Protein AF-A0A0G0FUE6-F1 (afdb_monomer)

Nearest PDB structures (foldseek):
  6ghc-assembly1_A  TM=8.600E-01  e=6.138E-05  Escherichia coli K-12
  5zmm-assembly1_A  TM=7.714E-01  e=4.578E-02  Streptomyces coelicolor A3(2)
  5zmm-assembly1_F  TM=7.722E-01  e=7.905E-02  Streptomyces coelicolor A3(2)
  5zmm-assembly1_D  TM=7.718E-01  e=9.483E-02  Streptomyces coelicolor A3(2)
  5zmm-assembly1_E  TM=7.776E-01  e=1.138E-01  Streptomyces coelicolor A3(2)

Secondary structure (DSSP, 8-state):
----TTHHHHHHT--PPPPP------PPPP-HHHHHHHHHHTTT-BTTTBTTT--B-TTSPBP-EEEESS-GGGT--SSGGGEEEE-HHHHHHHHHS-EE---GGG-BTTEEEEEETTEEEEEE--HHHHHHHSS-------

Structure (mmCIF, N/CA/C/O backbone):
data_AF-A0A0G0FUE6-F1
#
_entry.id   AF-A0A0G0FUE6-F1
#
loop_
_atom_site.group_PDB
_atom_site.id
_atom_site.type_symbol
_atom_site.label_atom_id
_atom_site.label_alt_id
_atom_site.label_comp_id
_atom_site.label_asym_id
_atom_site.label_entity_id
_atom_site.label_seq_id
_atom_site.pdbx_PDB_ins_code
_atom_site.Cartn_x
_atom_site.Cartn_y
_atom_site.Cartn_z
_atom_site.occupancy
_atom_site.B_iso_or_equiv
_atom_site.auth_seq_id
_atom_site.auth_comp_id
_atom_site.auth_asym_id
_atom_site.auth_atom_id
_atom_site.pdbx_PDB_model_num
ATOM 1 N N . SER A 1 1 ? -6.411 -45.065 -16.011 1.00 49.81 1 SER A N 1
ATOM 2 C CA . SER A 1 1 ? -4.968 -44.820 -16.168 1.00 49.81 1 SER A CA 1
ATOM 3 C C . SER A 1 1 ? -4.684 -43.441 -15.616 1.00 49.81 1 SER A C 1
ATOM 5 O O . SER A 1 1 ? -5.013 -42.465 -16.281 1.00 49.81 1 SER A O 1
ATOM 7 N N . GLU A 1 2 ? -4.200 -43.347 -14.380 1.00 57.97 2 GLU A N 1
ATOM 8 C CA . GLU A 1 2 ? -3.714 -42.079 -13.825 1.00 57.97 2 GLU A CA 1
ATOM 9 C C . GLU A 1 2 ? -2.474 -41.660 -14.617 1.00 57.97 2 GLU A C 1
ATOM 11 O O . GLU A 1 2 ? -1.510 -42.415 -14.715 1.00 57.97 2 GLU A O 1
ATOM 16 N N . ARG A 1 3 ? -2.515 -40.485 -15.247 1.00 58.69 3 ARG A N 1
ATOM 17 C CA . ARG A 1 3 ? -1.293 -39.830 -15.717 1.00 58.69 3 ARG A CA 1
ATOM 18 C C . ARG A 1 3 ? -0.655 -39.193 -14.490 1.00 58.69 3 ARG A C 1
ATOM 20 O O . ARG A 1 3 ? -1.275 -38.329 -13.876 1.00 58.69 3 ARG A O 1
ATOM 27 N N . ILE A 1 4 ? 0.537 -39.644 -14.117 1.00 66.00 4 ILE A N 1
ATOM 28 C CA . ILE A 1 4 ? 1.297 -39.044 -13.020 1.00 66.00 4 ILE A CA 1
ATOM 29 C C . ILE A 1 4 ? 1.782 -37.673 -13.505 1.00 66.00 4 ILE A C 1
ATOM 31 O O . ILE A 1 4 ? 2.532 -37.586 -14.472 1.00 66.00 4 ILE A O 1
ATOM 35 N N . LEU A 1 5 ? 1.285 -36.609 -12.865 1.00 70.75 5 LEU A N 1
ATOM 36 C CA . LEU A 1 5 ? 1.342 -35.216 -13.335 1.00 70.75 5 LEU A CA 1
ATOM 37 C C . LEU A 1 5 ? 2.761 -34.618 -13.427 1.00 70.75 5 LEU A C 1
ATOM 39 O O . LEU A 1 5 ? 2.909 -33.533 -13.973 1.00 70.75 5 LEU A O 1
ATOM 43 N N . PHE A 1 6 ? 3.767 -35.302 -12.877 1.00 74.06 6 PHE A N 1
ATOM 44 C CA . PHE A 1 6 ? 5.117 -34.769 -12.656 1.00 74.06 6 PHE A CA 1
ATOM 45 C C . PHE A 1 6 ? 6.240 -35.694 -13.152 1.00 74.06 6 PHE A C 1
ATOM 47 O O . PHE A 1 6 ? 7.406 -35.389 -12.933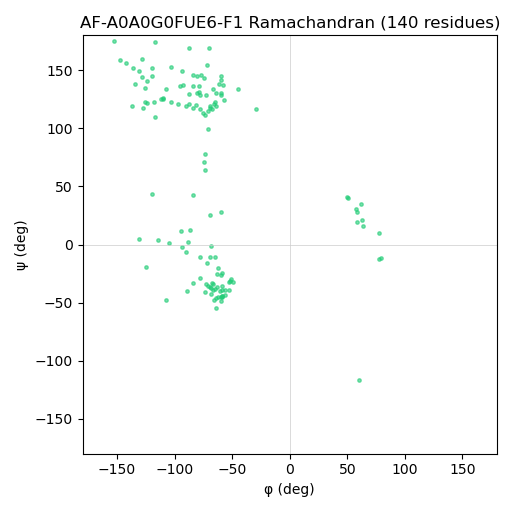 1.00 74.06 6 PHE A O 1
ATOM 54 N N . ASN A 1 7 ? 5.920 -36.818 -13.810 1.00 72.56 7 ASN A N 1
ATOM 55 C CA . ASN A 1 7 ? 6.953 -37.767 -14.248 1.00 72.56 7 ASN A CA 1
ATOM 56 C C . ASN A 1 7 ? 7.949 -37.129 -15.228 1.00 72.56 7 ASN A C 1
ATOM 58 O O . ASN A 1 7 ? 9.144 -37.360 -15.118 1.00 72.56 7 ASN A O 1
ATOM 62 N N . GLU A 1 8 ? 7.468 -36.300 -16.154 1.00 67.94 8 GLU A N 1
ATOM 63 C CA . GLU A 1 8 ? 8.323 -35.626 -17.138 1.00 67.94 8 GLU A CA 1
ATOM 64 C C . GLU A 1 8 ? 9.227 -34.564 -16.482 1.00 67.94 8 GLU A C 1
ATOM 66 O O . GLU A 1 8 ? 10.391 -34.437 -16.853 1.00 67.94 8 GLU A O 1
ATOM 71 N N . ASP A 1 9 ? 8.733 -33.846 -15.465 1.00 70.06 9 ASP A N 1
ATOM 72 C CA . ASP A 1 9 ? 9.518 -32.847 -14.725 1.00 70.06 9 ASP A CA 1
ATOM 73 C C . ASP A 1 9 ? 10.632 -33.503 -13.889 1.00 70.06 9 ASP A C 1
ATOM 75 O O . ASP A 1 9 ? 11.739 -32.967 -13.817 1.00 70.06 9 ASP A O 1
ATOM 79 N N . GLU A 1 10 ? 10.369 -34.673 -13.290 1.00 70.50 10 GLU A N 1
ATOM 80 C CA . GLU A 1 10 ? 11.389 -35.435 -12.552 1.00 70.50 10 GLU A CA 1
ATOM 81 C C . GLU A 1 10 ? 12.421 -36.095 -13.478 1.00 70.50 10 GLU A C 1
ATOM 83 O O . GLU A 1 10 ? 13.600 -36.143 -13.134 1.00 70.50 10 GLU A O 1
ATOM 88 N N . GLU A 1 11 ? 12.026 -36.538 -14.675 1.00 66.44 11 GLU A N 1
ATOM 89 C CA . GLU A 1 11 ? 12.964 -37.053 -15.684 1.00 66.44 11 GLU A CA 1
ATOM 90 C C . GLU A 1 11 ? 13.888 -35.952 -16.244 1.00 66.44 11 GLU A C 1
ATOM 92 O O . GLU A 1 11 ? 15.056 -36.209 -16.558 1.00 66.44 11 GLU A O 1
ATOM 97 N N . ILE A 1 12 ? 13.393 -34.711 -16.345 1.00 64.06 12 ILE A N 1
ATOM 98 C CA . ILE A 1 12 ? 14.175 -33.534 -16.765 1.00 64.06 12 ILE A CA 1
ATOM 99 C C . ILE A 1 12 ? 15.062 -33.010 -15.631 1.00 64.06 12 ILE A C 1
ATOM 101 O O . ILE A 1 12 ? 16.149 -32.497 -15.908 1.00 64.06 12 ILE A O 1
ATOM 105 N N . ALA A 1 13 ? 14.664 -33.193 -14.368 1.00 61.88 13 ALA A N 1
ATOM 106 C CA . ALA A 1 13 ? 15.470 -32.900 -13.180 1.00 61.88 13 ALA A CA 1
ATOM 107 C C . ALA A 1 13 ? 16.671 -33.853 -13.000 1.00 61.88 13 ALA A C 1
ATOM 109 O O . ALA A 1 13 ? 17.162 -34.038 -11.889 1.00 61.88 13 ALA A O 1
ATOM 110 N N . ASN A 1 14 ? 17.168 -34.439 -14.095 1.00 58.06 14 ASN A N 1
ATOM 111 C CA . ASN A 1 14 ? 18.504 -35.008 -14.176 1.00 58.06 14 ASN A CA 1
ATOM 112 C C . ASN A 1 14 ? 19.489 -34.013 -13.544 1.00 58.06 14 ASN A C 1
ATOM 114 O O . ASN A 1 14 ? 19.420 -32.823 -13.858 1.00 58.06 14 ASN A O 1
ATOM 118 N N . ASP A 1 15 ? 20.386 -34.510 -12.686 1.00 62.31 15 ASP A N 1
ATOM 119 C CA . ASP A 1 15 ? 21.395 -33.797 -11.873 1.00 62.31 15 ASP A CA 1
ATOM 120 C C . ASP A 1 15 ? 22.426 -32.971 -12.690 1.00 62.31 15 ASP A C 1
ATOM 122 O O . ASP A 1 15 ? 23.580 -32.780 -12.293 1.00 62.31 15 ASP A O 1
ATOM 126 N N . ALA A 1 16 ? 22.049 -32.493 -13.875 1.00 62.91 16 ALA A N 1
ATOM 127 C CA . ALA A 1 16 ? 22.829 -31.625 -14.720 1.00 62.91 16 ALA A CA 1
ATOM 128 C C . ALA A 1 16 ? 23.146 -30.320 -13.968 1.00 62.91 16 ALA A C 1
ATOM 130 O O . ALA A 1 16 ? 22.253 -29.679 -13.403 1.00 62.91 16 ALA A O 1
ATOM 131 N N . PRO A 1 17 ? 24.420 -29.898 -13.955 1.00 66.44 17 PRO A N 1
ATOM 132 C CA . PRO A 1 17 ? 24.814 -28.667 -13.293 1.00 66.44 17 PRO A CA 1
ATOM 133 C C . PRO A 1 17 ? 24.098 -27.475 -13.936 1.00 66.44 17 PRO A C 1
ATOM 135 O O . PRO A 1 17 ? 23.975 -27.391 -15.158 1.00 66.44 17 PRO A O 1
ATOM 138 N N . ALA A 1 18 ? 23.630 -26.545 -13.103 1.00 70.12 18 ALA A N 1
ATOM 139 C CA . ALA A 1 18 ? 22.955 -25.340 -13.566 1.00 70.12 18 ALA A CA 1
ATOM 140 C C . ALA A 1 18 ? 23.855 -24.547 -14.533 1.00 70.12 18 ALA A C 1
ATOM 142 O O . ALA A 1 18 ? 24.970 -24.168 -14.176 1.00 70.12 18 ALA A O 1
ATOM 143 N N . GLU A 1 19 ? 23.364 -24.272 -15.746 1.00 75.69 19 GLU A N 1
ATOM 144 C CA . GLU A 1 19 ? 24.035 -23.363 -16.681 1.00 75.69 19 GLU A CA 1
ATOM 145 C C . GLU A 1 19 ? 24.072 -21.942 -16.101 1.00 75.69 19 GLU A C 1
ATOM 147 O O . GLU A 1 19 ? 23.034 -21.309 -15.882 1.00 75.69 19 GLU A O 1
ATOM 152 N N . GLU A 1 20 ? 25.275 -21.408 -15.900 1.00 71.88 20 GLU A N 1
ATOM 153 C CA . GLU A 1 20 ? 25.472 -20.019 -15.503 1.00 71.88 20 GLU A CA 1
ATOM 154 C C . GLU A 1 20 ? 25.384 -19.104 -16.736 1.00 71.88 20 GLU A C 1
ATOM 156 O O . GLU A 1 20 ? 26.141 -19.246 -17.696 1.00 71.88 20 GLU A O 1
ATOM 161 N N . LYS A 1 21 ? 24.437 -18.156 -16.730 1.00 77.31 21 LYS A N 1
ATOM 162 C CA . LYS A 1 21 ? 24.294 -17.129 -17.777 1.00 77.31 21 LYS A CA 1
ATOM 163 C C . LYS A 1 21 ? 24.485 -15.744 -17.175 1.00 77.31 21 LYS A C 1
ATOM 165 O O . LYS A 1 21 ? 23.738 -15.341 -16.282 1.00 77.31 21 LYS A O 1
ATOM 170 N N . GLU A 1 22 ? 25.443 -14.986 -17.702 1.00 74.56 22 GLU A N 1
ATOM 171 C CA . GLU A 1 22 ? 25.631 -13.584 -17.330 1.00 74.56 22 GLU A CA 1
ATOM 172 C C . GLU A 1 22 ? 24.521 -12.704 -17.929 1.00 74.56 22 GLU A C 1
ATOM 174 O O . GLU A 1 22 ? 24.243 -12.727 -19.128 1.00 74.56 22 GLU A O 1
ATOM 179 N N . MET A 1 23 ? 23.879 -11.893 -17.083 1.00 69.75 23 MET A N 1
ATOM 180 C CA . MET A 1 23 ? 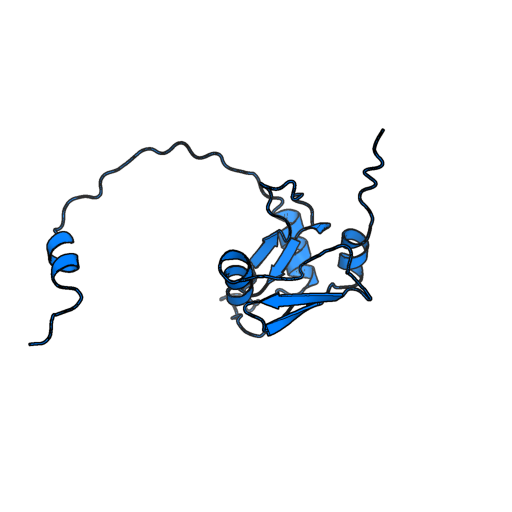22.823 -10.958 -17.479 1.00 69.75 23 MET A CA 1
ATOM 181 C C . MET A 1 23 ? 23.159 -9.553 -16.976 1.00 69.75 23 MET A C 1
ATOM 183 O O . MET A 1 23 ? 23.152 -9.296 -15.770 1.00 69.75 23 MET A O 1
ATOM 187 N N . MET A 1 24 ? 23.353 -8.600 -17.891 1.00 60.78 24 MET A N 1
ATOM 188 C CA . MET A 1 24 ? 23.437 -7.185 -17.522 1.00 60.78 24 MET A CA 1
ATOM 189 C C . MET A 1 24 ? 22.069 -6.678 -17.048 1.00 60.78 24 MET A C 1
ATOM 191 O O . MET A 1 24 ? 21.098 -6.644 -17.807 1.00 60.78 24 MET A O 1
ATOM 195 N N . ARG A 1 25 ? 21.980 -6.257 -15.781 1.00 61.97 25 ARG A N 1
ATOM 196 C CA . ARG A 1 25 ? 20.755 -5.702 -15.181 1.00 61.97 25 ARG A CA 1
ATOM 197 C C . ARG A 1 25 ? 20.901 -4.206 -14.924 1.00 61.97 25 ARG A C 1
ATOM 199 O O . ARG A 1 25 ? 21.795 -3.772 -14.206 1.00 61.97 25 ARG A O 1
ATOM 206 N N . LYS A 1 26 ? 19.961 -3.408 -15.441 1.00 62.66 26 LYS A N 1
ATOM 207 C CA . LYS A 1 26 ? 19.795 -2.007 -15.025 1.00 62.66 26 LYS A CA 1
ATOM 208 C C . LYS A 1 26 ? 19.156 -1.967 -13.636 1.00 62.66 26 LYS A C 1
ATOM 210 O O . LYS A 1 26 ? 17.984 -2.310 -13.482 1.00 62.66 26 LYS A O 1
ATOM 215 N N . VAL A 1 27 ? 19.911 -1.530 -12.631 1.00 60.34 27 VAL A N 1
ATOM 216 C CA . VAL A 1 27 ? 19.407 -1.342 -11.264 1.00 60.34 27 VAL A CA 1
ATOM 217 C C . VAL A 1 27 ? 18.813 0.059 -11.135 1.00 60.34 27 VAL A C 1
ATOM 219 O O . VAL A 1 27 ? 19.497 1.055 -11.346 1.00 60.34 27 VAL A O 1
ATOM 222 N N . ARG A 1 28 ? 17.528 0.151 -10.780 1.00 60.78 28 ARG A N 1
AT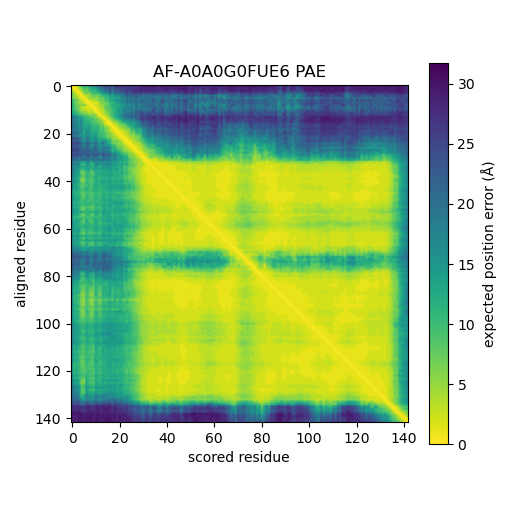OM 223 C CA . ARG A 1 28 ? 16.895 1.424 -10.404 1.00 60.78 28 ARG A CA 1
ATOM 224 C C . ARG A 1 28 ? 17.049 1.628 -8.899 1.00 60.78 28 ARG A C 1
ATOM 226 O O . ARG A 1 28 ? 16.554 0.813 -8.120 1.00 60.78 28 ARG A O 1
ATOM 233 N N . ILE A 1 29 ? 17.722 2.703 -8.494 1.00 63.12 29 ILE A N 1
ATOM 234 C CA . ILE A 1 29 ? 17.827 3.097 -7.084 1.00 63.12 29 ILE A CA 1
ATOM 235 C C . ILE A 1 29 ? 16.445 3.566 -6.631 1.00 63.12 29 ILE A C 1
ATOM 237 O O . ILE A 1 29 ? 15.901 4.507 -7.199 1.00 63.12 29 ILE A O 1
ATOM 241 N N . ARG A 1 30 ? 15.873 2.883 -5.635 1.00 70.38 30 ARG A N 1
ATOM 242 C CA . ARG A 1 30 ? 14.580 3.243 -5.040 1.00 70.38 30 ARG A CA 1
ATOM 243 C C . ARG A 1 30 ? 14.774 4.131 -3.815 1.00 70.38 30 ARG A C 1
ATOM 245 O O . ARG A 1 30 ? 15.720 3.934 -3.048 1.00 70.38 30 ARG A O 1
ATOM 252 N N . ASN A 1 31 ? 13.827 5.021 -3.551 1.00 75.12 31 ASN A N 1
ATOM 253 C CA . ASN A 1 31 ? 13.763 5.875 -2.374 1.00 75.12 31 ASN A CA 1
ATOM 254 C C . ASN A 1 31 ? 13.345 5.058 -1.144 1.00 75.12 31 ASN A C 1
ATOM 256 O O . ASN A 1 31 ? 12.243 5.160 -0.596 1.00 75.12 31 ASN A O 1
ATOM 260 N N . THR A 1 32 ? 14.261 4.205 -0.695 1.00 81.19 32 THR A N 1
ATOM 261 C CA . THR A 1 32 ? 14.066 3.316 0.456 1.00 81.19 32 THR A CA 1
ATOM 262 C C . THR A 1 32 ? 13.762 4.090 1.740 1.00 81.19 32 THR A C 1
ATOM 264 O O . THR A 1 32 ? 13.068 3.575 2.618 1.00 81.19 32 THR A O 1
ATOM 267 N N . ASN A 1 33 ? 14.216 5.341 1.842 1.00 88.06 33 ASN A N 1
ATOM 268 C CA . ASN A 1 33 ? 13.937 6.219 2.973 1.00 88.06 33 ASN A CA 1
ATOM 269 C C . ASN A 1 33 ? 12.462 6.631 3.040 1.00 88.06 33 ASN A C 1
ATOM 271 O O . ASN A 1 33 ? 11.883 6.588 4.127 1.00 88.06 33 ASN A O 1
ATOM 275 N N . ALA A 1 34 ? 11.838 6.975 1.907 1.00 90.00 34 ALA A N 1
ATOM 276 C CA . ALA A 1 34 ? 10.404 7.265 1.855 1.00 90.00 34 ALA A CA 1
ATOM 277 C C . ALA A 1 34 ? 9.584 6.051 2.314 1.00 90.00 34 ALA A C 1
ATOM 279 O O . ALA A 1 34 ? 8.765 6.169 3.224 1.00 90.00 34 ALA A O 1
ATOM 280 N N . VAL A 1 35 ? 9.887 4.861 1.783 1.00 92.88 35 VAL A N 1
ATOM 281 C CA . VAL A 1 35 ? 9.207 3.614 2.173 1.00 92.88 35 VAL A CA 1
ATOM 282 C C . VAL A 1 35 ? 9.364 3.332 3.669 1.00 92.88 35 VAL A C 1
ATOM 284 O O . VAL A 1 35 ? 8.384 3.005 4.333 1.00 92.88 35 VAL A O 1
ATOM 287 N N . LYS A 1 36 ? 10.570 3.478 4.237 1.00 94.38 36 LYS A N 1
ATOM 288 C CA . LYS A 1 36 ? 10.805 3.282 5.681 1.00 94.38 36 LYS A CA 1
ATOM 289 C C . LYS A 1 36 ? 9.974 4.244 6.536 1.00 94.38 36 LYS A C 1
ATOM 291 O O . LYS A 1 36 ? 9.368 3.810 7.517 1.00 94.38 36 LYS A O 1
ATOM 296 N N . LYS A 1 37 ? 9.924 5.529 6.164 1.00 95.50 37 LYS A N 1
ATOM 297 C CA . LYS A 1 37 ? 9.123 6.548 6.864 1.00 95.50 37 LYS A CA 1
ATOM 298 C C . LYS A 1 37 ? 7.632 6.223 6.799 1.00 95.50 37 LYS A C 1
ATOM 300 O O . LYS A 1 37 ? 6.971 6.246 7.832 1.00 95.50 37 LYS A O 1
ATOM 305 N N . LEU A 1 38 ? 7.130 5.839 5.627 1.00 96.75 38 LEU A N 1
ATOM 306 C CA . LEU A 1 38 ? 5.735 5.437 5.453 1.00 96.75 38 LEU A CA 1
ATOM 307 C C . LEU A 1 38 ? 5.406 4.171 6.253 1.00 96.75 38 LEU A C 1
ATOM 309 O O . LEU A 1 38 ? 4.434 4.159 6.998 1.00 96.75 38 LEU A O 1
ATOM 313 N N . LYS A 1 39 ? 6.250 3.135 6.212 1.00 96.88 39 LYS A N 1
ATOM 314 C CA . LYS A 1 39 ? 6.061 1.930 7.040 1.00 96.88 39 LYS A CA 1
ATOM 315 C C . LYS A 1 39 ? 5.973 2.251 8.530 1.00 96.88 39 LYS A C 1
ATOM 317 O O . LYS A 1 39 ? 5.162 1.647 9.228 1.00 96.88 39 LYS A O 1
ATOM 322 N N . LYS A 1 40 ? 6.779 3.203 9.015 1.00 96.94 40 LYS A N 1
ATOM 323 C CA . LYS A 1 40 ? 6.693 3.697 10.395 1.00 96.94 40 LYS A CA 1
ATOM 324 C C . LYS A 1 40 ? 5.367 4.422 10.645 1.00 96.94 40 LYS A C 1
ATOM 326 O O . LYS A 1 40 ? 4.708 4.098 11.625 1.00 96.94 40 LYS A O 1
ATOM 331 N N . LEU A 1 41 ? 4.970 5.336 9.755 1.00 97.62 41 LEU A N 1
ATOM 332 C CA . LEU A 1 41 ? 3.724 6.106 9.855 1.00 97.62 41 LEU A CA 1
ATOM 333 C C . LEU A 1 41 ? 2.484 5.206 9.952 1.00 97.62 41 LEU A C 1
ATOM 335 O O . LEU A 1 41 ? 1.617 5.439 10.783 1.00 97.62 41 LEU A O 1
ATOM 339 N N . TYR A 1 42 ? 2.427 4.148 9.144 1.00 97.56 42 TYR A N 1
ATOM 340 C CA . TYR A 1 42 ? 1.303 3.207 9.130 1.00 97.56 42 TYR A CA 1
ATOM 341 C C . TYR A 1 42 ? 1.447 2.057 10.135 1.00 97.56 42 TYR A C 1
ATOM 343 O O . TYR A 1 42 ? 0.618 1.150 10.149 1.00 97.56 42 TYR A O 1
ATOM 351 N N . GLY A 1 43 ? 2.510 2.022 10.948 1.00 96.50 43 GLY A N 1
ATOM 352 C CA . GLY A 1 43 ? 2.767 0.903 11.862 1.00 96.50 43 GLY A CA 1
ATOM 353 C C . GLY A 1 43 ? 2.872 -0.454 11.152 1.00 96.50 43 GLY A C 1
ATOM 354 O O . GLY A 1 43 ? 2.517 -1.480 11.725 1.00 96.50 43 GLY A O 1
ATOM 355 N N . ASN A 1 44 ? 3.341 -0.463 9.899 1.00 97.19 44 ASN A N 1
ATOM 356 C CA . ASN A 1 44 ? 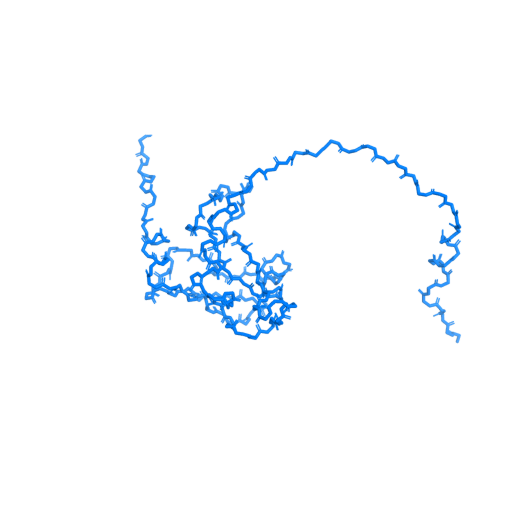3.321 -1.603 8.973 1.00 97.19 44 ASN A CA 1
ATOM 357 C C . ASN A 1 44 ? 1.922 -2.187 8.674 1.00 97.19 44 ASN A C 1
ATOM 359 O O . ASN A 1 44 ? 1.837 -3.320 8.204 1.00 97.19 44 ASN A O 1
ATOM 363 N N . LYS A 1 45 ? 0.837 -1.448 8.917 1.00 97.19 45 LYS A N 1
ATOM 364 C CA . LYS A 1 45 ? -0.516 -1.862 8.529 1.00 97.19 45 LYS A CA 1
ATOM 365 C C . LYS A 1 45 ? -0.792 -1.485 7.075 1.00 97.19 45 LYS A C 1
ATOM 367 O O . LYS A 1 45 ? -0.320 -0.458 6.586 1.00 97.19 45 LYS A O 1
ATOM 372 N N . CYS A 1 46 ? -1.557 -2.326 6.390 1.00 98.00 46 CYS A N 1
ATOM 373 C CA . CYS A 1 46 ? -2.022 -2.079 5.034 1.00 98.00 46 CYS A CA 1
ATOM 374 C C . CYS A 1 46 ? -3.001 -0.898 5.020 1.00 98.00 46 CYS A C 1
ATOM 376 O O . CYS A 1 46 ? -3.936 -0.856 5.818 1.00 98.00 46 CYS A O 1
ATOM 378 N N . GLN A 1 47 ? -2.829 0.028 4.078 1.00 98.38 47 GLN A N 1
ATOM 379 C CA . GLN A 1 47 ? -3.731 1.173 3.899 1.00 98.38 47 GLN A CA 1
ATOM 380 C C . GLN 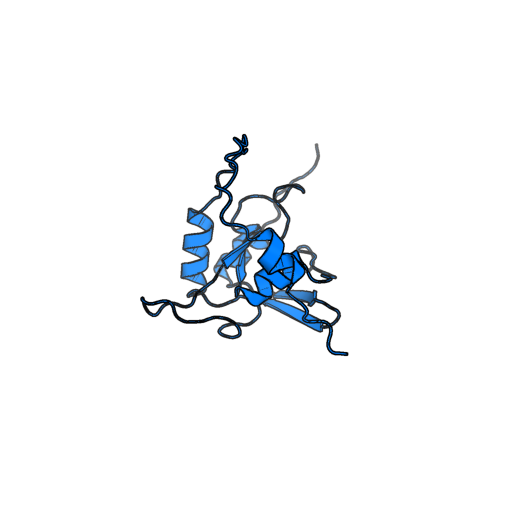A 1 47 ? -5.124 0.801 3.365 1.00 98.38 47 GLN A C 1
ATOM 382 O O . GLN A 1 47 ? -6.009 1.654 3.353 1.00 98.38 47 GLN A O 1
ATOM 387 N N . ILE A 1 48 ? -5.307 -0.443 2.910 1.00 98.06 48 ILE A N 1
ATOM 388 C CA . ILE A 1 48 ? -6.579 -0.964 2.391 1.00 98.06 48 ILE A CA 1
ATOM 389 C C . ILE A 1 48 ? -7.210 -1.946 3.387 1.00 98.06 48 ILE A C 1
ATOM 391 O O . ILE A 1 48 ? -8.388 -1.844 3.700 1.00 98.06 48 ILE A O 1
ATOM 395 N N . THR A 1 49 ? -6.426 -2.896 3.907 1.00 97.44 49 THR A N 1
ATOM 396 C CA . THR A 1 49 ? -6.944 -4.033 4.693 1.00 97.44 49 THR A CA 1
ATOM 397 C C . THR A 1 49 ? -6.504 -4.031 6.160 1.00 97.44 49 THR A C 1
ATOM 399 O O . THR A 1 49 ? -6.785 -4.975 6.898 1.00 97.44 49 THR A O 1
ATOM 402 N N . GLY A 1 50 ? -5.778 -3.001 6.608 1.00 96.50 50 GLY A N 1
ATOM 403 C CA . GLY A 1 50 ? -5.243 -2.931 7.966 1.00 96.50 50 GLY A CA 1
ATOM 404 C C . GLY A 1 50 ? -4.297 -4.096 8.274 1.00 96.50 50 GLY A C 1
ATOM 405 O O . GLY A 1 50 ? -3.232 -4.222 7.670 1.00 96.50 50 GLY A O 1
ATOM 406 N N . GLU A 1 51 ? -4.676 -4.937 9.235 1.00 95.81 51 GLU A N 1
ATOM 407 C CA . GLU A 1 51 ? -3.900 -6.112 9.669 1.00 95.81 51 GLU A CA 1
ATOM 408 C C . GLU A 1 51 ? -4.305 -7.408 8.943 1.00 95.81 51 GLU A C 1
ATOM 410 O O . GLU A 1 51 ? -3.692 -8.453 9.153 1.00 95.81 51 GLU A O 1
ATOM 415 N N . GLN A 1 52 ? -5.307 -7.364 8.060 1.00 95.81 52 GLN A N 1
ATOM 416 C CA . GLN A 1 52 ? -5.685 -8.538 7.276 1.00 95.81 52 GLN A CA 1
ATOM 417 C C . GLN A 1 52 ? -4.660 -8.817 6.169 1.00 95.81 52 GLN A C 1
ATOM 419 O O . GLN A 1 52 ? -4.133 -7.897 5.530 1.00 95.81 52 GLN A O 1
ATOM 424 N N . TYR A 1 53 ? -4.421 -10.109 5.924 1.00 95.00 53 TYR A N 1
ATOM 425 C CA . TYR A 1 53 ? -3.488 -10.635 4.918 1.00 95.00 53 TYR A CA 1
ATOM 426 C C . TYR A 1 53 ? -2.016 -10.252 5.142 1.00 95.00 53 TYR A C 1
ATOM 428 O O . TYR A 1 53 ? -1.207 -10.290 4.215 1.00 95.00 53 TYR A O 1
ATOM 436 N N . THR A 1 54 ? -1.659 -9.888 6.376 1.00 94.44 54 THR A N 1
ATOM 437 C CA . THR A 1 54 ? -0.273 -9.732 6.832 1.00 94.44 54 THR A CA 1
ATOM 438 C C . THR A 1 54 ? 0.046 -10.728 7.954 1.00 94.44 54 THR A C 1
ATOM 440 O O . THR A 1 54 ? -0.813 -11.475 8.414 1.00 94.44 54 THR A O 1
ATOM 443 N N . PHE A 1 55 ? 1.307 -10.768 8.375 1.00 96.06 55 PHE A N 1
ATOM 444 C CA . PHE A 1 55 ? 1.826 -11.599 9.453 1.00 96.06 55 PHE A CA 1
ATOM 445 C C . PHE A 1 55 ? 2.886 -10.823 10.243 1.00 96.06 55 PHE A C 1
ATOM 447 O O . PHE A 1 55 ? 3.513 -9.894 9.725 1.00 96.06 55 PHE A O 1
ATOM 454 N N . LYS A 1 56 ? 3.113 -11.196 11.506 1.00 96.62 56 LYS A N 1
ATOM 455 C CA . LYS A 1 56 ? 4.199 -10.623 12.311 1.00 96.62 56 LYS A CA 1
ATOM 456 C C . LYS A 1 56 ? 5.526 -11.269 11.932 1.00 96.62 56 LYS A C 1
ATOM 458 O O . LYS A 1 56 ? 5.657 -12.489 11.889 1.00 96.62 56 LYS A O 1
ATOM 463 N N . LYS A 1 57 ? 6.535 -10.440 11.687 1.00 95.94 57 LYS A N 1
ATOM 464 C CA . LYS A 1 57 ? 7.928 -10.873 11.556 1.00 95.94 57 LYS A CA 1
ATOM 465 C C . LYS A 1 57 ? 8.463 -11.308 12.924 1.00 95.94 57 LYS A C 1
ATOM 467 O O . LYS A 1 57 ? 7.892 -10.978 13.960 1.00 95.94 57 LYS A O 1
ATOM 472 N N . ARG A 1 58 ? 9.644 -11.937 12.933 1.00 96.62 58 ARG A N 1
ATOM 473 C CA . ARG A 1 58 ? 10.367 -12.337 14.160 1.00 96.62 58 ARG A CA 1
ATOM 474 C C . ARG A 1 58 ? 10.544 -11.201 15.178 1.00 96.62 58 ARG A C 1
ATOM 476 O O . ARG A 1 58 ? 10.572 -11.453 16.370 1.00 96.62 58 ARG A O 1
ATOM 483 N N . ASN A 1 59 ? 10.627 -9.952 14.718 1.00 93.62 59 ASN A N 1
ATOM 484 C CA . ASN A 1 59 ? 10.756 -8.768 15.573 1.00 93.62 59 ASN A CA 1
ATOM 485 C C . ASN A 1 59 ? 9.408 -8.193 16.067 1.00 93.62 59 ASN A C 1
ATOM 487 O O . ASN A 1 59 ? 9.362 -7.049 16.514 1.00 93.62 59 ASN A O 1
ATOM 491 N N . GLY A 1 60 ? 8.302 -8.926 15.906 1.00 93.56 60 GLY A N 1
ATOM 492 C CA . GLY A 1 60 ? 6.962 -8.543 16.363 1.00 93.56 60 GLY A CA 1
ATOM 493 C C . GLY A 1 60 ? 6.216 -7.537 15.476 1.00 93.56 60 GLY A C 1
ATOM 494 O O . GLY A 1 60 ? 5.010 -7.365 15.644 1.00 93.56 60 GLY A O 1
ATOM 495 N N . GLN A 1 61 ? 6.884 -6.896 14.512 1.00 93.38 61 GLN A N 1
ATOM 496 C CA . GLN A 1 61 ? 6.248 -5.952 13.587 1.00 93.38 61 GLN A CA 1
ATOM 497 C C . GLN A 1 61 ? 5.537 -6.681 12.445 1.00 93.38 61 GLN A C 1
ATOM 499 O O . GLN A 1 61 ? 6.069 -7.660 11.919 1.00 93.38 61 GLN A O 1
ATOM 504 N N . TYR A 1 62 ? 4.408 -6.145 11.979 1.00 96.56 62 TYR A N 1
ATOM 505 C CA . TYR A 1 62 ? 3.754 -6.639 10.768 1.00 96.56 62 TYR A CA 1
ATOM 506 C C . TYR A 1 62 ? 4.664 -6.543 9.535 1.00 96.56 62 TYR A C 1
ATOM 508 O O . TYR A 1 62 ? 5.493 -5.632 9.400 1.00 96.56 62 TYR A O 1
ATOM 516 N N . TYR A 1 63 ? 4.534 -7.514 8.637 1.00 97.06 63 TYR A N 1
ATOM 517 C CA . TYR A 1 63 ? 5.152 -7.484 7.321 1.00 97.06 63 TYR A CA 1
ATOM 518 C C . TYR A 1 63 ? 4.313 -6.617 6.376 1.00 97.06 63 TYR A C 1
ATOM 520 O O . TYR A 1 63 ? 3.101 -6.772 6.267 1.00 97.06 63 TYR A O 1
ATOM 528 N N . SER A 1 64 ? 4.955 -5.694 5.673 1.00 97.62 64 SER A N 1
ATOM 529 C CA . SER A 1 64 ? 4.287 -4.835 4.696 1.00 97.62 64 SER A CA 1
ATOM 530 C C . SER A 1 64 ? 5.227 -4.507 3.552 1.00 97.62 64 SER A C 1
ATOM 532 O O . SER A 1 64 ? 6.457 -4.558 3.698 1.00 97.62 64 SER A O 1
ATOM 534 N N . GLU A 1 65 ? 4.660 -4.127 2.418 1.00 96.81 65 GLU A N 1
ATOM 535 C CA . GLU A 1 65 ? 5.386 -3.813 1.195 1.00 96.81 65 GLU A CA 1
ATOM 536 C C . GLU A 1 65 ? 5.026 -2.399 0.737 1.00 96.81 65 GLU A C 1
ATOM 538 O O . GLU A 1 65 ? 3.893 -1.953 0.890 1.00 96.81 65 GLU A O 1
ATOM 543 N N . GLY A 1 66 ? 6.026 -1.661 0.251 1.00 95.12 66 GLY A N 1
ATOM 544 C CA . GLY A 1 66 ? 5.795 -0.370 -0.390 1.00 95.12 66 GLY A CA 1
ATOM 545 C C . GLY A 1 66 ? 5.528 -0.599 -1.871 1.00 95.12 66 GLY A C 1
ATOM 546 O O . GLY A 1 66 ? 6.328 -1.278 -2.516 1.00 95.12 66 GLY A O 1
ATOM 547 N N . HIS A 1 67 ? 4.445 -0.030 -2.385 1.00 93.38 67 HIS A N 1
ATOM 548 C CA . HIS A 1 67 ? 4.026 -0.166 -3.775 1.00 93.38 67 HIS A CA 1
ATOM 549 C C . HIS A 1 67 ? 3.842 1.208 -4.415 1.00 93.38 67 HIS A C 1
ATOM 551 O O . HIS A 1 67 ? 3.228 2.083 -3.807 1.00 93.38 67 HIS A O 1
ATOM 557 N N . HIS A 1 68 ? 4.360 1.392 -5.629 1.00 91.06 68 HIS A N 1
ATOM 558 C CA . HIS A 1 68 ? 4.140 2.603 -6.418 1.00 91.06 68 HIS A CA 1
ATOM 559 C C . HIS A 1 68 ? 2.811 2.497 -7.178 1.00 91.06 68 HIS A C 1
ATOM 561 O O . HIS A 1 68 ? 2.697 1.620 -8.025 1.00 91.06 68 HIS A O 1
ATOM 567 N N . LEU A 1 69 ? 1.838 3.378 -6.908 1.00 86.88 69 LEU A N 1
ATOM 568 C CA . LEU A 1 69 ? 0.507 3.352 -7.544 1.00 86.88 69 LEU A CA 1
ATOM 569 C C . LEU A 1 69 ? 0.575 3.615 -9.056 1.00 86.88 69 LEU A C 1
ATOM 571 O O . LEU A 1 69 ? -0.146 2.998 -9.832 1.00 86.88 69 LEU A O 1
ATOM 575 N N . ILE A 1 70 ? 1.461 4.519 -9.473 1.00 82.50 70 ILE A N 1
ATOM 576 C CA . ILE A 1 70 ? 1.845 4.727 -10.868 1.00 82.50 70 ILE A CA 1
ATOM 577 C C . ILE A 1 70 ? 3.212 4.081 -11.065 1.00 82.50 70 ILE A C 1
ATOM 579 O O . ILE A 1 70 ? 4.184 4.432 -10.391 1.00 82.50 70 ILE A O 1
ATOM 583 N N . GLU A 1 71 ? 3.307 3.150 -12.008 1.00 76.75 71 GLU A N 1
ATOM 584 C CA . GLU A 1 71 ? 4.559 2.464 -12.313 1.00 76.75 71 GLU A CA 1
ATOM 585 C C . GLU A 1 71 ? 5.664 3.457 -12.705 1.00 76.75 71 GLU A C 1
ATOM 587 O O . GLU A 1 71 ? 5.463 4.351 -13.528 1.00 76.75 71 GLU A O 1
ATOM 592 N N . LEU A 1 72 ? 6.882 3.244 -12.198 1.00 70.19 72 LEU A N 1
ATOM 593 C CA . LEU A 1 72 ? 8.044 4.081 -12.538 1.00 70.19 72 LEU A CA 1
ATOM 594 C C . LEU A 1 72 ? 8.353 4.101 -14.049 1.00 70.19 72 LEU A C 1
ATOM 596 O O . LEU A 1 72 ? 8.976 5.031 -14.542 1.00 70.19 72 LEU A O 1
ATOM 600 N N . GLY A 1 73 ? 7.950 3.062 -14.793 1.00 63.72 73 GLY A N 1
ATOM 601 C CA . GLY A 1 73 ? 8.085 3.005 -16.255 1.00 63.72 73 GLY A CA 1
ATOM 602 C C . GLY A 1 73 ? 7.038 3.819 -17.027 1.00 63.72 73 GLY A C 1
ATOM 603 O O . GLY A 1 73 ? 7.201 3.998 -18.227 1.00 63.72 73 GLY A O 1
ATOM 604 N N . LYS A 1 74 ? 5.993 4.311 -16.350 1.00 63.94 74 LYS A N 1
ATOM 605 C CA . LYS A 1 7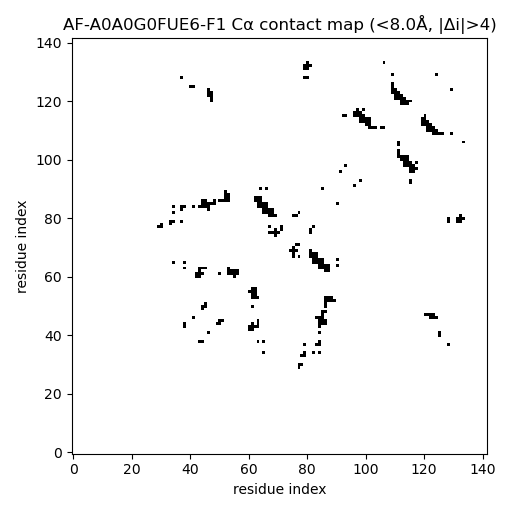4 ? 4.871 5.082 -16.910 1.00 63.94 74 LYS A CA 1
ATOM 606 C C . LYS A 1 74 ? 4.791 6.478 -16.274 1.00 63.94 74 LYS A C 1
ATOM 608 O O . LYS A 1 74 ? 3.719 6.931 -15.891 1.00 63.94 74 LYS A O 1
ATOM 613 N N . ASN A 1 75 ? 5.940 7.139 -16.111 1.00 67.62 75 ASN A N 1
ATOM 614 C CA . ASN A 1 75 ? 6.087 8.458 -15.467 1.00 67.62 75 ASN A CA 1
ATOM 615 C C . ASN A 1 75 ? 5.711 8.514 -13.972 1.00 67.62 75 ASN A C 1
ATOM 617 O O . ASN A 1 75 ? 5.551 9.598 -13.411 1.00 67.62 75 ASN A O 1
ATOM 621 N N . GLY A 1 76 ? 5.606 7.368 -13.293 1.00 68.00 76 GLY A N 1
ATOM 622 C CA . GLY A 1 76 ? 5.454 7.335 -11.843 1.00 68.00 76 GLY A CA 1
ATOM 623 C C . GLY A 1 76 ? 6.686 7.905 -11.142 1.00 68.00 76 GLY A C 1
ATOM 624 O O . GLY A 1 76 ? 7.813 7.501 -11.423 1.00 68.00 76 GLY A O 1
ATOM 625 N N . SER A 1 77 ? 6.484 8.830 -10.203 1.00 73.56 77 SER A N 1
ATOM 626 C CA . SER A 1 77 ? 7.585 9.352 -9.388 1.00 73.56 77 SER A CA 1
ATOM 627 C C . SER A 1 77 ? 7.976 8.357 -8.291 1.00 73.56 77 SER A C 1
ATOM 629 O O . SER A 1 77 ? 7.122 7.688 -7.708 1.00 73.56 77 SER A O 1
ATOM 631 N N . ASP A 1 78 ? 9.262 8.297 -7.944 1.00 79.31 78 ASP A N 1
ATOM 632 C CA . ASP A 1 78 ? 9.755 7.566 -6.765 1.00 79.31 78 ASP A CA 1
ATOM 633 C C . ASP A 1 78 ? 9.637 8.418 -5.482 1.00 79.31 78 ASP A C 1
ATOM 635 O O . ASP A 1 78 ? 10.546 8.544 -4.656 1.00 79.31 78 ASP A O 1
ATOM 639 N N . SER A 1 79 ? 8.492 9.090 -5.366 1.00 84.31 79 SER A N 1
ATOM 640 C CA . SER A 1 79 ? 8.131 9.985 -4.272 1.00 84.31 79 SER A CA 1
ATOM 641 C C . SER A 1 79 ? 7.158 9.294 -3.329 1.00 84.31 79 SER A C 1
ATOM 643 O O . SER A 1 79 ? 6.354 8.470 -3.760 1.00 84.31 79 SER A O 1
ATOM 645 N N . ALA A 1 80 ? 7.151 9.699 -2.055 1.00 86.12 80 ALA A N 1
ATOM 646 C CA . ALA A 1 80 ? 6.142 9.252 -1.091 1.00 86.12 80 ALA A CA 1
ATOM 647 C C . ALA A 1 80 ? 4.708 9.460 -1.618 1.00 86.12 80 ALA A C 1
ATOM 649 O O . ALA A 1 80 ? 3.853 8.624 -1.374 1.00 86.12 80 ALA A O 1
ATOM 650 N N . ARG A 1 81 ? 4.485 10.501 -2.438 1.00 87.31 81 ARG A N 1
ATOM 651 C CA . ARG A 1 81 ? 3.202 10.808 -3.104 1.00 87.31 81 ARG A CA 1
ATOM 652 C C . ARG A 1 81 ? 2.614 9.643 -3.890 1.00 87.31 81 ARG A C 1
ATOM 654 O O . ARG A 1 81 ? 1.403 9.532 -4.013 1.00 87.31 81 ARG A O 1
ATOM 661 N N . ASN A 1 82 ? 3.486 8.816 -4.449 1.00 89.94 82 ASN A N 1
ATOM 662 C CA . ASN A 1 82 ? 3.121 7.716 -5.321 1.00 89.94 82 ASN A CA 1
ATOM 663 C C . ASN A 1 82 ? 3.236 6.360 -4.611 1.00 89.94 82 ASN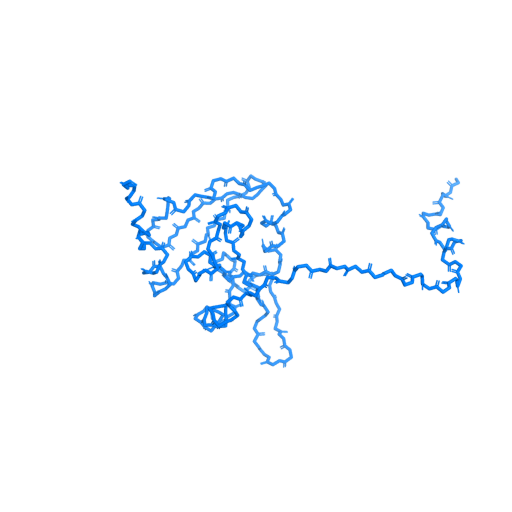 A C 1
ATOM 665 O O . ASN A 1 82 ? 3.021 5.338 -5.243 1.00 89.94 82 ASN A O 1
ATOM 669 N N . ILE A 1 83 ? 3.608 6.316 -3.327 1.00 93.44 83 ILE A N 1
ATOM 670 C CA . ILE A 1 83 ? 3.871 5.066 -2.607 1.00 93.44 83 ILE A CA 1
ATOM 671 C C . ILE A 1 83 ? 2.749 4.795 -1.610 1.00 93.44 83 ILE A C 1
ATOM 673 O O . ILE A 1 83 ? 2.410 5.658 -0.812 1.00 93.44 83 ILE A O 1
ATOM 677 N N . VAL A 1 84 ? 2.242 3.566 -1.578 1.00 96.25 84 VAL A N 1
ATOM 678 C CA . VAL A 1 84 ? 1.340 3.070 -0.527 1.00 96.25 84 VAL A CA 1
ATOM 679 C C . VAL A 1 84 ? 1.947 1.882 0.208 1.00 96.25 84 VAL A C 1
ATOM 681 O O . VAL A 1 84 ? 2.762 1.142 -0.346 1.00 96.25 84 VAL A O 1
ATOM 684 N N . ILE A 1 85 ? 1.560 1.705 1.472 1.00 97.81 85 ILE A N 1
ATOM 685 C CA . ILE A 1 85 ? 1.952 0.561 2.301 1.00 97.81 85 ILE A CA 1
ATOM 686 C C . ILE A 1 85 ? 0.843 -0.485 2.279 1.00 97.81 85 ILE A C 1
ATOM 688 O O . ILE A 1 85 ? -0.288 -0.212 2.685 1.00 97.81 85 ILE A O 1
ATOM 692 N N . LEU A 1 86 ? 1.180 -1.688 1.819 1.00 98.25 86 LEU A N 1
ATOM 693 C CA . LEU A 1 86 ? 0.228 -2.760 1.546 1.00 98.25 86 LEU A CA 1
ATOM 694 C C . LEU A 1 86 ? 0.621 -4.073 2.223 1.00 98.25 86 LEU A C 1
ATOM 696 O O . LEU A 1 86 ? 1.783 -4.303 2.571 1.00 98.25 86 LEU A O 1
ATOM 700 N N . SER A 1 87 ? -0.369 -4.948 2.380 1.00 97.94 87 SER A N 1
ATOM 701 C CA . SER A 1 87 ? -0.147 -6.365 2.654 1.00 97.94 87 SER A CA 1
ATOM 702 C C . SER A 1 87 ? 0.400 -7.068 1.401 1.00 97.94 87 SER A C 1
ATOM 704 O O . SER A 1 87 ? 0.132 -6.614 0.282 1.00 97.94 87 SER A O 1
ATOM 706 N N . PRO A 1 88 ? 1.144 -8.180 1.553 1.00 97.31 88 PRO A N 1
ATOM 707 C CA . PRO A 1 88 ? 1.717 -8.902 0.414 1.00 97.31 88 PRO A CA 1
ATOM 708 C C . PRO A 1 88 ? 0.651 -9.378 -0.583 1.00 97.31 88 PRO A C 1
ATOM 710 O O . PRO A 1 88 ? 0.871 -9.323 -1.791 1.00 97.31 88 PRO A O 1
ATOM 713 N N . LEU A 1 89 ? -0.530 -9.783 -0.099 1.00 97.75 89 LEU A N 1
ATOM 714 C CA . LEU A 1 89 ? -1.630 -10.197 -0.970 1.00 97.75 89 LEU A CA 1
ATOM 715 C C . LEU A 1 89 ? -2.127 -9.039 -1.842 1.00 97.75 89 LEU A C 1
ATOM 717 O O . LEU A 1 89 ? -2.135 -9.157 -3.064 1.00 97.75 89 LEU A O 1
ATOM 721 N N . ILE A 1 90 ? -2.493 -7.907 -1.232 1.00 97.88 90 ILE A N 1
ATOM 722 C CA . ILE A 1 90 ? -3.021 -6.755 -1.976 1.00 97.88 90 ILE A CA 1
ATOM 723 C C . ILE A 1 90 ? -1.966 -6.195 -2.931 1.00 97.88 90 ILE A C 1
ATOM 725 O O . ILE A 1 90 ? -2.292 -5.827 -4.056 1.00 97.88 90 ILE A O 1
ATOM 729 N N . HIS A 1 91 ? -0.692 -6.193 -2.532 1.00 97.38 91 HIS A N 1
ATOM 730 C CA . HIS A 1 91 ? 0.389 -5.776 -3.419 1.00 97.38 91 HIS A CA 1
ATOM 731 C C . HIS A 1 91 ? 0.458 -6.635 -4.690 1.00 97.38 91 HIS A C 1
ATOM 733 O O . HIS A 1 91 ? 0.578 -6.103 -5.792 1.00 97.38 91 HIS A O 1
ATOM 739 N N . ARG A 1 92 ? 0.340 -7.962 -4.562 1.00 97.31 92 ARG A N 1
ATOM 740 C CA . ARG A 1 92 ? 0.328 -8.862 -5.723 1.00 97.31 92 ARG A CA 1
ATOM 741 C C . ARG A 1 92 ? -0.954 -8.743 -6.534 1.00 97.31 92 ARG A C 1
ATOM 743 O O . ARG A 1 92 ? -0.881 -8.769 -7.757 1.00 97.31 92 ARG A O 1
ATOM 750 N N . MET A 1 93 ? -2.094 -8.525 -5.889 1.00 97.44 93 MET A N 1
ATOM 751 C CA . MET A 1 93 ? -3.346 -8.240 -6.587 1.00 97.44 93 MET A CA 1
ATOM 752 C C . MET A 1 93 ? -3.227 -6.991 -7.468 1.00 97.44 93 MET A C 1
ATOM 754 O O . MET A 1 93 ? -3.600 -7.052 -8.631 1.00 97.44 93 MET A O 1
ATOM 758 N N . LEU A 1 94 ? -2.620 -5.903 -6.986 1.00 95.19 94 LEU A N 1
ATOM 759 C CA . LEU A 1 94 ? -2.404 -4.708 -7.814 1.00 95.19 94 LEU A CA 1
ATOM 760 C C . LEU A 1 94 ? -1.482 -4.948 -9.021 1.00 95.19 94 LEU A C 1
ATOM 762 O O . LEU A 1 94 ? -1.585 -4.232 -10.010 1.00 95.19 94 LEU A O 1
ATOM 766 N N . HIS A 1 95 ? -0.589 -5.938 -8.952 1.00 93.31 95 HIS A N 1
ATOM 767 C CA . HIS A 1 95 ? 0.295 -6.288 -10.064 1.00 93.31 95 HIS A CA 1
ATOM 768 C C . HIS A 1 95 ? -0.338 -7.222 -11.099 1.00 93.31 95 HIS A C 1
ATOM 770 O O . HIS A 1 95 ? 0.034 -7.147 -12.267 1.00 93.31 95 HIS A O 1
ATOM 776 N N . TYR A 1 96 ? -1.221 -8.129 -10.676 1.00 95.69 96 TYR A N 1
ATOM 777 C CA . TYR A 1 96 ? -1.637 -9.267 -11.506 1.00 95.69 96 TYR A CA 1
ATOM 778 C C . TYR A 1 96 ? -3.148 -9.397 -11.712 1.00 95.69 96 TYR A C 1
ATOM 780 O O . TYR A 1 96 ? -3.568 -10.102 -12.626 1.00 95.69 96 TYR A O 1
ATOM 788 N N . ALA A 1 97 ? -3.970 -8.772 -10.871 1.00 96.81 97 ALA A N 1
ATOM 789 C CA . ALA A 1 97 ? -5.421 -8.813 -11.004 1.00 96.81 97 ALA A CA 1
ATOM 790 C C . ALA A 1 97 ? -5.930 -7.697 -11.930 1.00 96.81 97 ALA A C 1
ATOM 792 O O . ALA A 1 97 ? -5.197 -6.770 -12.279 1.00 96.81 97 ALA A O 1
ATOM 793 N N . ASN A 1 98 ? -7.210 -7.763 -12.301 1.00 97.00 98 ASN A N 1
ATOM 794 C CA . ASN A 1 98 ? -7.849 -6.684 -13.045 1.00 97.00 98 ASN A CA 1
ATOM 795 C C . ASN A 1 98 ? -8.151 -5.512 -12.097 1.00 97.00 98 ASN A C 1
ATOM 797 O O . ASN A 1 98 ? -8.976 -5.655 -11.192 1.00 97.00 98 ASN A O 1
ATOM 801 N N . VAL A 1 99 ? -7.477 -4.376 -12.290 1.00 95.62 99 VAL A N 1
ATOM 802 C CA . VAL A 1 99 ? -7.616 -3.175 -11.455 1.00 95.62 99 VAL A CA 1
ATOM 803 C C . VAL A 1 99 ? -8.314 -2.073 -12.241 1.00 95.62 99 VAL A C 1
ATOM 805 O O . VAL A 1 99 ? -7.845 -1.659 -13.298 1.00 95.62 99 VAL A O 1
ATOM 808 N N . GLU A 1 100 ? -9.405 -1.547 -11.690 1.00 96.25 100 GLU A N 1
ATOM 809 C CA . GLU A 1 100 ? -10.227 -0.518 -12.329 1.00 96.25 100 GLU A CA 1
ATOM 810 C C . GLU A 1 100 ? -10.457 0.668 -11.389 1.00 96.25 100 GLU A C 1
ATOM 812 O O . GLU A 1 100 ? -10.636 0.504 -10.183 1.00 96.25 100 GLU A O 1
ATOM 817 N N . GLY A 1 101 ? -10.497 1.884 -11.939 1.00 92.25 101 GLY A N 1
ATOM 818 C CA . GLY A 1 101 ? -10.871 3.086 -11.185 1.00 92.25 101 GLY A CA 1
ATOM 819 C C . GLY A 1 101 ? -9.794 3.657 -10.255 1.00 92.25 101 GLY A C 1
ATOM 820 O O . GLY A 1 101 ? -10.095 4.567 -9.488 1.00 92.25 101 GLY A O 1
ATOM 821 N N . LEU A 1 102 ? -8.547 3.179 -10.332 1.00 91.38 102 LEU A N 1
ATOM 822 C CA . LEU A 1 102 ? -7.413 3.724 -9.580 1.00 91.38 102 LEU A CA 1
ATOM 823 C C . LEU A 1 102 ? -6.954 5.078 -10.170 1.00 91.38 102 LEU A C 1
ATOM 825 O O . LEU A 1 102 ? -5.970 5.153 -10.901 1.00 91.38 102 LEU A O 1
ATOM 829 N N . ASP A 1 103 ? -7.691 6.149 -9.869 1.00 89.56 103 ASP A N 1
ATOM 830 C CA . ASP A 1 103 ? -7.425 7.516 -10.337 1.00 89.56 103 ASP A CA 1
ATOM 831 C C . ASP A 1 103 ? -7.130 8.450 -9.155 1.00 89.56 103 ASP A C 1
ATOM 833 O O . ASP A 1 103 ? -8.020 8.798 -8.380 1.00 89.56 103 ASP A O 1
ATOM 837 N N . LEU A 1 104 ? -5.875 8.891 -9.031 1.00 86.62 104 LEU A N 1
ATOM 838 C CA . LEU A 1 104 ? -5.429 9.753 -7.929 1.00 86.62 104 LEU A CA 1
ATOM 839 C C . LEU A 1 104 ? -6.139 11.116 -7.900 1.00 86.62 104 LEU A C 1
ATOM 841 O O . LEU A 1 104 ? -6.175 11.754 -6.850 1.00 86.62 104 LEU A O 1
ATOM 845 N N . LYS A 1 105 ? -6.740 11.561 -9.012 1.00 87.12 105 LYS A N 1
ATOM 846 C CA . LYS A 1 105 ? -7.532 12.803 -9.049 1.00 87.12 105 LYS A CA 1
ATOM 847 C C . LYS A 1 105 ? -8.868 12.673 -8.316 1.00 87.12 105 LYS A C 1
ATOM 849 O O . LYS A 1 105 ? -9.485 13.685 -8.003 1.00 87.12 105 LYS A O 1
ATOM 854 N N . LYS A 1 106 ? -9.313 11.445 -8.036 1.00 90.75 106 LYS A N 1
ATOM 855 C CA . LYS A 1 106 ? -10.567 11.145 -7.326 1.00 90.75 106 LYS A CA 1
ATOM 856 C C . LYS A 1 106 ? -10.375 10.949 -5.823 1.00 90.75 106 LYS A C 1
ATOM 858 O O . LYS A 1 106 ? -11.281 10.459 -5.154 1.00 90.75 106 LYS A O 1
ATOM 863 N N . ILE A 1 107 ? -9.204 11.298 -5.283 1.00 91.19 107 ILE A N 1
ATOM 864 C CA . ILE A 1 107 ? -8.983 11.264 -3.838 1.00 91.19 107 ILE A CA 1
ATOM 865 C C . ILE A 1 107 ? -9.898 12.298 -3.173 1.00 91.19 107 ILE A C 1
ATOM 867 O O . ILE A 1 107 ? -9.813 13.490 -3.459 1.00 91.19 107 ILE A O 1
ATOM 871 N N . MET A 1 108 ? -10.739 11.837 -2.252 1.00 92.31 108 MET A N 1
ATOM 872 C CA . MET A 1 108 ? -11.635 12.661 -1.440 1.00 92.31 108 MET A CA 1
ATOM 873 C C . MET A 1 108 ? -11.556 12.205 0.012 1.00 92.31 108 MET A C 1
ATOM 875 O O . MET A 1 108 ? -11.482 11.008 0.273 1.00 92.31 108 MET A O 1
ATOM 879 N N . ASP A 1 109 ? -11.523 13.141 0.961 1.00 94.06 109 ASP A N 1
ATOM 880 C CA . ASP A 1 109 ? -11.441 12.846 2.402 1.00 94.06 109 ASP A CA 1
ATOM 881 C C . ASP A 1 109 ? -10.330 11.845 2.767 1.00 94.06 109 ASP A C 1
ATOM 883 O O . ASP A 1 109 ? -10.501 10.943 3.590 1.00 94.06 109 ASP A O 1
ATOM 887 N N . ASN A 1 110 ? -9.165 12.003 2.128 1.00 95.12 110 ASN A N 1
ATOM 888 C CA . ASN A 1 110 ? -8.004 11.116 2.257 1.00 95.12 110 ASN A CA 1
ATOM 889 C C . ASN A 1 110 ? -8.295 9.656 1.873 1.00 95.12 110 ASN A C 1
ATOM 891 O O . ASN A 1 110 ? -7.647 8.742 2.390 1.00 95.12 110 ASN A O 1
ATOM 895 N N . LYS A 1 111 ? -9.263 9.421 0.985 1.00 96.69 111 LYS A N 1
ATOM 896 C CA . LYS A 1 111 ? -9.670 8.097 0.519 1.00 96.69 111 LYS A CA 1
ATOM 897 C C . LYS A 1 111 ? -9.753 8.037 -0.999 1.00 96.69 111 LYS A C 1
ATOM 899 O O . LYS A 1 111 ? -10.074 9.023 -1.652 1.00 96.69 111 LYS A O 1
ATOM 904 N N . LEU A 1 112 ? -9.482 6.857 -1.547 1.00 96.06 112 LEU A N 1
ATOM 905 C CA . LEU A 1 112 ? -9.685 6.533 -2.958 1.00 96.06 112 LEU A CA 1
ATOM 906 C C . LEU A 1 112 ? -10.299 5.150 -3.046 1.00 96.06 112 LEU A C 1
ATOM 908 O O . LEU A 1 112 ? -9.685 4.171 -2.617 1.00 96.06 112 LEU A O 1
ATOM 912 N N . THR A 1 113 ? -11.488 5.086 -3.625 1.00 97.69 113 THR A N 1
ATOM 913 C CA . THR A 1 113 ? -12.176 3.834 -3.906 1.00 97.69 113 THR A CA 1
ATOM 914 C C . THR A 1 113 ? -11.893 3.394 -5.334 1.00 97.69 113 THR A C 1
ATOM 916 O O . THR A 1 113 ? -11.902 4.202 -6.261 1.00 97.69 113 THR A O 1
ATOM 919 N N . PHE A 1 114 ? -11.622 2.107 -5.499 1.00 97.06 114 PHE A N 1
ATOM 920 C CA . PHE A 1 114 ? -11.290 1.468 -6.766 1.00 97.06 114 PHE A CA 1
ATOM 921 C C . PHE A 1 114 ? -11.712 -0.005 -6.702 1.00 97.06 114 PHE A C 1
ATOM 923 O O . PHE A 1 114 ? -12.169 -0.480 -5.659 1.00 97.06 114 PHE A O 1
ATOM 930 N N . LYS A 1 115 ? -11.583 -0.741 -7.806 1.00 98.19 115 LYS A N 1
ATOM 931 C CA . LYS A 1 115 ? -11.962 -2.155 -7.863 1.00 98.19 115 LYS A CA 1
ATOM 932 C C . LYS A 1 115 ? -10.783 -3.046 -8.206 1.00 98.19 115 LYS A C 1
ATOM 934 O O . LYS A 1 115 ? -9.941 -2.682 -9.024 1.00 98.19 115 LYS A O 1
ATOM 939 N N . ILE A 1 116 ? -10.772 -4.235 -7.611 1.00 97.62 116 ILE A N 1
ATOM 940 C CA . ILE A 1 116 ? -9.913 -5.349 -8.004 1.00 97.62 116 ILE A CA 1
ATOM 941 C C . ILE A 1 116 ? -10.812 -6.551 -8.290 1.00 97.62 116 ILE A C 1
ATOM 943 O O . ILE A 1 116 ? -11.569 -6.967 -7.416 1.00 97.62 116 ILE A O 1
ATOM 947 N N . ASN A 1 117 ? -10.746 -7.104 -9.505 1.00 97.69 117 ASN A N 1
ATOM 948 C CA . ASN A 1 117 ? -11.620 -8.192 -9.968 1.00 97.69 117 ASN A CA 1
ATOM 949 C C . ASN A 1 117 ? -13.115 -7.899 -9.726 1.00 97.69 117 ASN A C 1
ATOM 951 O O . ASN A 1 117 ? -13.873 -8.764 -9.296 1.00 97.69 117 ASN A O 1
ATOM 955 N N . GLY A 1 118 ? -13.531 -6.649 -9.945 1.00 97.56 118 GLY A N 1
ATOM 956 C CA . GLY A 1 118 ? -14.907 -6.196 -9.722 1.00 97.56 118 GLY A CA 1
ATOM 957 C C . GLY A 1 118 ? -15.290 -5.942 -8.257 1.00 97.56 118 GLY A C 1
ATOM 958 O O . GLY A 1 118 ? -16.303 -5.284 -8.020 1.00 97.56 118 GLY A O 1
ATOM 959 N N . GLN A 1 119 ? -14.485 -6.378 -7.283 1.00 97.62 119 GLN A N 1
ATOM 960 C CA . GLN A 1 119 ? -14.703 -6.104 -5.861 1.00 97.62 119 GLN A CA 1
ATOM 961 C C . GLN A 1 119 ? -14.140 -4.736 -5.471 1.00 97.62 119 GLN A C 1
ATOM 963 O O . GLN A 1 119 ? -13.032 -4.377 -5.862 1.00 97.62 119 GLN A O 1
ATOM 968 N N . GLU A 1 120 ? -14.898 -3.982 -4.678 1.00 98.19 120 GLU A N 1
ATOM 969 C CA . GLU A 1 120 ? -14.523 -2.644 -4.228 1.00 98.19 120 GLU A CA 1
ATOM 970 C C . GLU A 1 120 ? -13.515 -2.670 -3.068 1.00 98.19 120 GLU A C 1
ATOM 972 O O . GLU A 1 120 ? -13.652 -3.435 -2.110 1.00 98.19 120 GLU A O 1
ATOM 977 N N . TYR A 1 121 ? -12.514 -1.798 -3.159 1.00 98.12 121 TYR A N 1
ATOM 978 C CA . TYR A 1 121 ? -11.501 -1.548 -2.141 1.00 98.12 121 TYR A CA 1
ATOM 979 C C . TYR A 1 121 ? -11.285 -0.045 -1.984 1.00 98.12 121 TYR A C 1
ATOM 981 O O . TYR A 1 121 ? -11.405 0.721 -2.940 1.00 98.12 121 TYR A O 1
ATOM 989 N N . THR A 1 122 ? -10.883 0.376 -0.787 1.00 98.25 122 THR A N 1
ATOM 990 C CA . THR A 1 122 ? -10.576 1.780 -0.501 1.00 98.25 122 THR A CA 1
ATOM 991 C C . THR A 1 122 ? -9.176 1.905 0.076 1.00 98.25 122 THR A C 1
ATOM 993 O O . THR A 1 122 ? -8.874 1.329 1.119 1.00 98.25 122 THR A O 1
ATOM 996 N N . ILE A 1 123 ? -8.322 2.699 -0.568 1.00 97.88 123 ILE A N 1
ATOM 997 C CA . ILE A 1 123 ? -7.084 3.172 0.056 1.00 97.88 123 ILE A CA 1
ATOM 998 C C . ILE A 1 123 ? -7.463 4.303 1.001 1.00 97.88 123 ILE A C 1
ATOM 1000 O O . ILE A 1 123 ? -8.120 5.253 0.584 1.00 97.88 123 ILE A O 1
ATOM 1004 N N . THR A 1 124 ? -7.017 4.225 2.252 1.00 97.62 124 THR A N 1
ATOM 1005 C CA . THR A 1 124 ? -7.112 5.337 3.203 1.00 97.62 124 THR A CA 1
ATOM 1006 C C . THR A 1 124 ? -5.714 5.864 3.515 1.00 97.62 124 THR A C 1
ATOM 1008 O O . THR A 1 124 ? -4.815 5.116 3.914 1.00 97.62 124 THR A O 1
ATOM 1011 N N . TRP A 1 125 ? -5.506 7.163 3.324 1.00 97.25 125 TRP A N 1
ATOM 1012 C CA . TRP A 1 125 ? -4.264 7.844 3.670 1.00 97.25 125 TRP A CA 1
ATOM 1013 C C . TRP A 1 125 ? -4.346 8.435 5.074 1.00 97.25 125 TRP A C 1
ATOM 1015 O O . TRP A 1 125 ? -5.332 9.059 5.459 1.00 97.25 125 TRP A O 1
ATOM 1025 N N . HIS A 1 126 ? -3.262 8.286 5.834 1.00 97.12 126 HIS A N 1
ATOM 1026 C CA . HIS A 1 126 ? -3.063 9.050 7.060 1.00 97.12 126 HIS A CA 1
ATOM 1027 C C . HIS A 1 126 ? -3.042 10.555 6.728 1.00 97.12 126 HIS A C 1
ATOM 1029 O O . HIS A 1 126 ? -2.414 10.912 5.726 1.00 97.12 126 HIS A O 1
ATOM 1035 N N . PRO A 1 127 ? -3.626 11.451 7.550 1.00 95.38 127 PRO A N 1
ATOM 1036 C CA . PRO A 1 127 ? -3.694 12.884 7.242 1.00 95.38 127 PRO A CA 1
ATOM 1037 C C . PRO A 1 127 ? -2.339 13.518 6.898 1.00 95.38 127 PRO A C 1
ATOM 1039 O O . PRO A 1 127 ? -2.235 14.311 5.968 1.00 95.38 127 PRO A O 1
ATOM 1042 N N . GLU A 1 128 ? -1.266 13.137 7.596 1.00 94.12 128 GLU A N 1
ATOM 1043 C CA . GLU A 1 128 ? 0.088 13.626 7.285 1.00 94.12 128 GLU A CA 1
ATOM 1044 C C . GLU A 1 128 ? 0.614 13.144 5.932 1.00 94.12 128 GLU A C 1
ATOM 1046 O O . GLU A 1 128 ? 1.327 13.877 5.252 1.00 94.12 128 GLU A O 1
ATOM 1051 N N . HIS A 1 129 ? 0.256 11.924 5.528 1.00 94.62 129 HIS A N 1
ATOM 1052 C CA . HIS A 1 129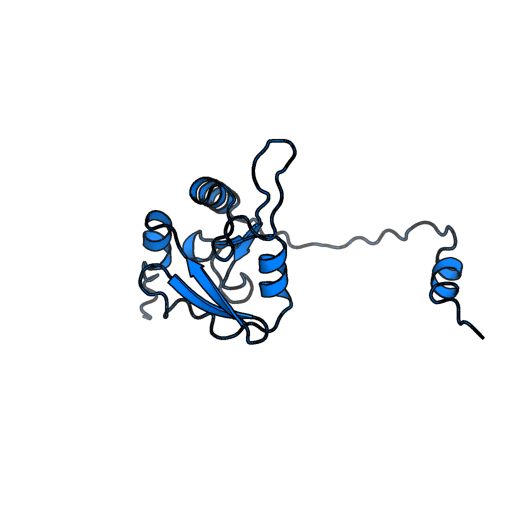 ? 0.628 11.405 4.218 1.00 94.62 129 HIS A CA 1
ATOM 1053 C C . HIS A 1 1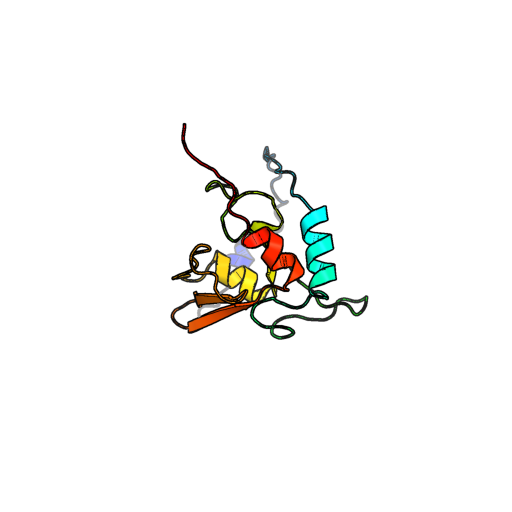29 ? -0.201 12.075 3.117 1.00 94.62 129 HIS A C 1
ATOM 1055 O O . HIS A 1 129 ? 0.345 12.459 2.083 1.00 94.62 129 HIS A O 1
ATOM 1061 N N . ALA A 1 130 ? -1.500 12.272 3.365 1.00 91.88 130 ALA A N 1
ATOM 1062 C CA . ALA A 1 130 ? -2.425 12.885 2.423 1.00 91.88 130 ALA A CA 1
ATOM 1063 C C . ALA A 1 130 ? -1.992 14.298 2.018 1.00 91.88 130 ALA A C 1
ATOM 1065 O O . ALA A 1 130 ? -2.012 14.600 0.832 1.00 91.88 130 ALA A O 1
ATOM 1066 N N . LYS A 1 131 ? -1.466 15.104 2.956 1.00 90.06 131 LYS A N 1
ATOM 1067 C CA . LYS A 1 131 ? -0.886 16.434 2.669 1.00 90.06 131 LYS A CA 1
ATOM 1068 C C . LYS A 1 131 ? 0.122 16.427 1.519 1.00 90.06 131 LYS A C 1
ATOM 1070 O O . LYS A 1 131 ? 0.259 17.424 0.828 1.00 90.06 131 LYS A O 1
ATOM 1075 N N . ILE A 1 132 ? 0.864 15.336 1.344 1.00 88.12 132 ILE A N 1
ATOM 1076 C CA . ILE A 1 132 ? 1.881 15.213 0.297 1.00 88.12 132 ILE A CA 1
ATOM 1077 C C . ILE A 1 132 ? 1.242 14.651 -0.979 1.00 88.12 132 ILE A C 1
ATOM 1079 O O . ILE A 1 132 ? 1.554 15.108 -2.072 1.00 88.12 132 ILE A O 1
ATOM 1083 N N . VAL A 1 133 ? 0.337 13.682 -0.845 1.00 85.00 133 VAL A N 1
ATOM 1084 C CA . VAL A 1 133 ? -0.340 13.010 -1.966 1.00 85.00 133 VAL A CA 1
ATOM 1085 C C . VAL A 1 133 ? -1.270 13.956 -2.730 1.00 85.00 133 VAL A C 1
ATOM 1087 O O . VAL A 1 133 ? -1.294 13.906 -3.954 1.00 85.00 133 VAL A O 1
ATOM 1090 N N . THR A 1 134 ? -1.993 14.835 -2.030 1.00 75.31 134 THR A N 1
ATOM 1091 C CA . THR A 1 134 ? -2.970 15.764 -2.626 1.00 75.31 134 THR A CA 1
ATOM 1092 C C . THR A 1 134 ? -2.378 17.106 -3.037 1.00 75.31 134 THR A C 1
ATOM 1094 O O . THR A 1 134 ? -3.069 17.918 -3.646 1.00 75.31 134 THR A O 1
ATOM 1097 N N . GLN A 1 135 ? -1.113 17.376 -2.709 1.00 67.56 135 GLN A N 1
ATOM 1098 C CA . GLN A 1 135 ? -0.438 18.548 -3.250 1.00 67.56 135 GLN A CA 1
ATOM 1099 C C . GLN A 1 135 ? -0.245 18.329 -4.759 1.00 67.56 135 GLN A C 1
ATOM 1101 O O . GLN A 1 135 ? 0.441 17.397 -5.183 1.00 67.56 135 GLN A O 1
ATOM 1106 N N . ASP A 1 136 ? -0.867 19.180 -5.563 1.00 55.06 136 ASP A N 1
ATOM 1107 C CA . ASP A 1 136 ? -0.744 19.180 -7.018 1.00 55.06 136 ASP A CA 1
ATOM 1108 C C . ASP A 1 136 ? 0.736 19.393 -7.414 1.00 55.06 136 ASP A C 1
ATOM 1110 O O . ASP A 1 136 ? 1.371 20.312 -6.886 1.00 55.06 136 ASP A O 1
ATOM 1114 N N . PRO A 1 137 ? 1.352 18.555 -8.272 1.00 52.34 137 PRO A N 1
ATOM 1115 C CA . PRO A 1 137 ? 2.742 18.747 -8.688 1.00 52.34 137 PRO A CA 1
ATOM 1116 C C . PRO A 1 137 ? 2.977 19.984 -9.567 1.00 52.34 137 PRO A C 1
ATOM 1118 O O . PRO A 1 137 ? 4.127 20.232 -9.920 1.00 52.34 137 PRO A O 1
ATOM 1121 N N . GLY A 1 138 ? 1.948 20.766 -9.915 1.00 42.44 138 GLY A N 1
ATOM 1122 C CA . GLY A 1 138 ? 2.152 22.044 -10.596 1.00 42.44 138 GLY A CA 1
ATOM 1123 C C . GLY A 1 138 ? 2.826 21.901 -11.961 1.00 42.44 138 GLY A C 1
ATOM 1124 O O . GLY A 1 138 ? 3.579 22.785 -12.360 1.00 42.44 138 GLY A O 1
ATOM 1125 N N . TRP A 1 139 ? 2.548 20.821 -12.702 1.00 42.25 139 TRP A N 1
ATOM 1126 C CA . TRP A 1 139 ? 2.873 20.754 -14.132 1.00 42.25 139 TRP A CA 1
ATOM 1127 C C . TRP A 1 139 ? 1.897 21.646 -14.914 1.00 42.25 139 TRP A C 1
ATOM 1129 O O . TRP A 1 139 ? 1.088 21.175 -15.712 1.00 42.25 139 TRP A O 1
ATOM 1139 N N . ILE A 1 140 ? 1.962 22.952 -14.648 1.00 33.69 140 ILE A N 1
ATOM 1140 C CA . ILE A 1 140 ? 1.534 23.976 -15.591 1.00 33.69 140 ILE A CA 1
ATOM 1141 C C . ILE A 1 140 ? 2.586 23.957 -16.697 1.00 33.69 140 ILE A C 1
ATOM 1143 O O . ILE A 1 140 ? 3.702 24.443 -16.545 1.00 33.69 140 ILE A O 1
ATOM 1147 N N . ILE A 1 141 ? 2.207 23.279 -17.772 1.00 33.97 141 ILE A N 1
ATOM 1148 C CA . ILE A 1 141 ? 2.629 23.528 -19.146 1.00 33.97 141 ILE A CA 1
ATOM 1149 C C . ILE A 1 141 ? 2.957 25.016 -19.385 1.00 33.97 141 ILE A C 1
ATOM 1151 O O . ILE A 1 141 ? 2.071 25.865 -19.307 1.00 33.97 141 ILE A O 1
ATOM 1155 N N . TYR A 1 142 ? 4.221 25.298 -19.702 1.00 37.06 142 TYR A N 1
ATOM 1156 C CA . TYR A 1 142 ? 4.615 26.329 -20.665 1.00 37.06 142 TYR A CA 1
ATOM 1157 C C . TYR A 1 142 ? 5.306 25.623 -21.828 1.00 37.06 142 TYR A C 1
ATOM 1159 O O . TYR A 1 142 ? 6.065 24.664 -21.547 1.00 37.06 142 TYR A O 1
#

Mean predicted aligned error: 9.41 Å

Sequence (142 aa):
SERILFNEDEEIANDAPAEEKEMMRKVRIRNTNAVKKLKKLYGNKCQITGEQYTFKKRNGQYYSEGHHLIELGKNGSDSARNIVILSPLIHRMLHYANVEGLDLKKIMDNKLTFKINGQEYTITWHPEHAKIVTQDPGWIIY

Radius of gyration: 20.27 Å; Cα contacts (8 Å, |Δi|>4): 175; chains: 1; bounding box: 40×71×37 Å

pLDDT: mean 84.12, std 16.25, range [33.69, 98.38]

Solvent-accessible surface area (backbone atoms only — not comparable to full-atom values): 8774 Å² total; per-residue (Å²): 134,87,76,70,93,50,58,68,60,58,66,65,61,53,91,67,80,82,84,87,76,94,72,96,75,89,81,79,89,70,55,60,65,48,46,52,52,50,37,59,74,49,66,28,33,17,39,64,56,41,74,54,71,47,51,66,44,99,86,68,46,45,44,55,42,73,44,58,80,42,49,68,91,72,81,23,60,83,41,61,58,34,48,46,46,25,18,63,57,60,51,49,42,73,73,72,49,58,73,44,67,84,50,83,88,63,55,50,96,46,28,39,66,28,28,50,73,83,43,80,47,44,44,49,48,55,70,80,56,29,64,55,49,70,50,77,86,72,84,72,84,128

Foldseek 3Di:
DDDPPCPVVVVVVPVDDDDDDDDDDDDDDAPVVLVVVQCVVLQLAFQWHGQPLWDADPVRGIDWDWDFLQDVVRVGDSHLLRIGIHHPVVRVLSVPFDKAQSDLVPQDPQKGWTDTNNHIIIGHDDPVSVVVNPPDPPPPDD